Protein AF-A0A455UCR5-F1 (afdb_monomer_lite)

Sequence (120 aa):
MKDVKNIRRQRLKLILIFMIFAAPVVAAWGMVELRIGIPDRHTAHGDIDLELPMLSEWPLIKKPTTSGQNEWTLAFDCSQECVKRKDELWRLHRALGRDAPRLKRLRIGGDSEPPPWRGD

Organism: NCBI:txid115553

Structure (mmCIF, N/CA/C/O backbone):
data_AF-A0A455UCR5-F1
#
_entry.id   AF-A0A455UCR5-F1
#
loop_
_atom_site.group_PDB
_atom_site.id
_atom_site.type_symbol
_atom_site.label_atom_id
_atom_site.label_alt_id
_atom_site.label_comp_id
_atom_site.label_asym_id
_atom_site.label_entity_id
_atom_site.label_seq_id
_atom_site.pdbx_PDB_ins_code
_atom_site.Cartn_x
_atom_site.Cartn_y
_atom_site.Cartn_z
_atom_site.occupancy
_atom_site.B_iso_or_equiv
_atom_site.auth_seq_id
_atom_site.auth_comp_id
_atom_site.auth_asym_id
_atom_site.auth_atom_id
_atom_site.pdbx_PDB_model_num
ATOM 1 N N . MET A 1 1 ? 35.505 6.564 -51.897 1.00 58.19 1 MET A N 1
ATOM 2 C CA . MET A 1 1 ? 36.080 6.745 -50.526 1.00 58.19 1 MET A CA 1
ATOM 3 C C . MET A 1 1 ? 35.181 7.591 -49.618 1.00 58.19 1 MET A C 1
ATOM 5 O O . MET A 1 1 ? 35.070 7.265 -48.440 1.00 58.19 1 MET A O 1
ATOM 9 N N . LYS A 1 2 ? 34.509 8.645 -50.119 1.00 58.69 2 LYS A N 1
ATOM 10 C CA . LYS A 1 2 ? 33.518 9.427 -49.339 1.00 58.69 2 LYS A CA 1
ATOM 11 C C . LYS A 1 2 ? 32.349 8.554 -48.834 1.00 58.69 2 LYS A C 1
ATOM 13 O O . LYS A 1 2 ? 31.843 8.733 -47.734 1.00 58.69 2 LYS A O 1
ATOM 18 N N . ASP A 1 3 ? 32.004 7.550 -49.618 1.00 66.69 3 ASP A N 1
ATOM 19 C CA . ASP A 1 3 ? 30.847 6.654 -49.516 1.00 66.69 3 ASP A CA 1
ATOM 20 C C . ASP A 1 3 ? 30.945 5.755 -48.278 1.00 66.69 3 ASP A C 1
ATOM 22 O O . ASP A 1 3 ? 30.037 5.712 -47.452 1.00 66.69 3 ASP A O 1
ATOM 26 N N . VAL A 1 4 ? 32.120 5.154 -48.059 1.00 71.56 4 VAL A N 1
ATOM 27 C CA . VAL A 1 4 ? 32.447 4.371 -46.854 1.00 71.56 4 VAL A CA 1
ATOM 28 C C . VAL A 1 4 ? 32.300 5.217 -45.580 1.00 71.56 4 VAL A C 1
ATOM 30 O O . VAL A 1 4 ? 31.799 4.739 -44.561 1.00 71.56 4 VAL A O 1
ATOM 33 N N . LYS A 1 5 ? 32.669 6.506 -45.638 1.00 75.88 5 LYS A N 1
ATOM 34 C CA . LYS A 1 5 ? 32.520 7.459 -44.523 1.00 75.88 5 LYS A CA 1
ATOM 35 C C . LYS A 1 5 ? 31.045 7.788 -44.248 1.00 75.88 5 LYS A C 1
ATOM 37 O O . LYS A 1 5 ? 30.671 7.928 -43.082 1.00 75.88 5 LYS A O 1
ATOM 42 N N . ASN A 1 6 ? 30.209 7.848 -45.286 1.00 81.75 6 ASN A N 1
ATOM 43 C CA . ASN A 1 6 ? 28.762 8.046 -45.165 1.00 81.75 6 ASN A CA 1
ATOM 44 C C . ASN A 1 6 ? 28.062 6.798 -44.605 1.00 81.75 6 ASN A C 1
ATOM 46 O O . ASN A 1 6 ? 27.338 6.913 -43.618 1.00 81.75 6 ASN A O 1
ATOM 50 N N . ILE A 1 7 ? 28.360 5.605 -45.132 1.00 86.25 7 ILE A N 1
ATOM 51 C CA . ILE A 1 7 ? 27.831 4.322 -44.633 1.00 86.25 7 ILE A CA 1
ATOM 52 C C . ILE A 1 7 ? 28.183 4.133 -43.150 1.00 86.25 7 ILE A C 1
ATOM 54 O O . ILE A 1 7 ? 27.316 3.789 -42.345 1.00 86.25 7 ILE A O 1
ATOM 58 N N . ARG A 1 8 ? 29.429 4.431 -42.746 1.00 87.62 8 ARG A N 1
ATOM 59 C CA . ARG A 1 8 ? 29.844 4.359 -41.333 1.00 87.62 8 ARG A CA 1
ATOM 60 C C . ARG A 1 8 ? 29.062 5.335 -40.447 1.00 87.62 8 ARG A C 1
ATOM 62 O O . ARG A 1 8 ? 28.671 4.962 -39.346 1.00 87.62 8 ARG A O 1
ATOM 69 N N . ARG A 1 9 ? 28.787 6.557 -40.923 1.00 86.12 9 ARG A N 1
ATOM 70 C CA . ARG A 1 9 ? 27.946 7.543 -40.211 1.00 86.12 9 ARG A CA 1
ATOM 71 C C . ARG A 1 9 ? 26.479 7.111 -40.118 1.00 86.12 9 ARG A C 1
ATOM 73 O O . ARG A 1 9 ? 25.868 7.316 -39.075 1.00 86.1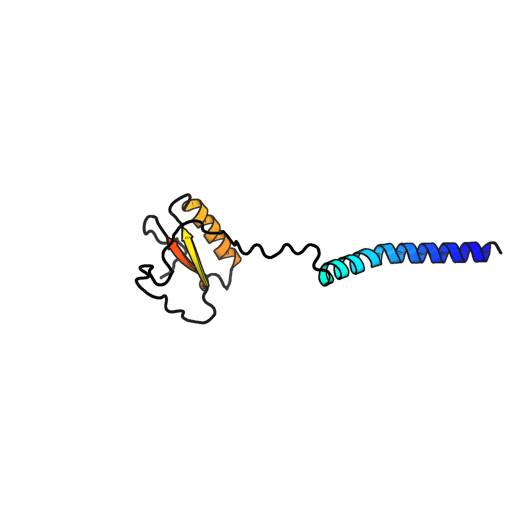2 9 ARG A O 1
ATOM 80 N N . GLN A 1 10 ? 25.923 6.500 -41.162 1.00 88.75 10 GLN A N 1
ATOM 81 C CA . GLN A 1 10 ? 24.54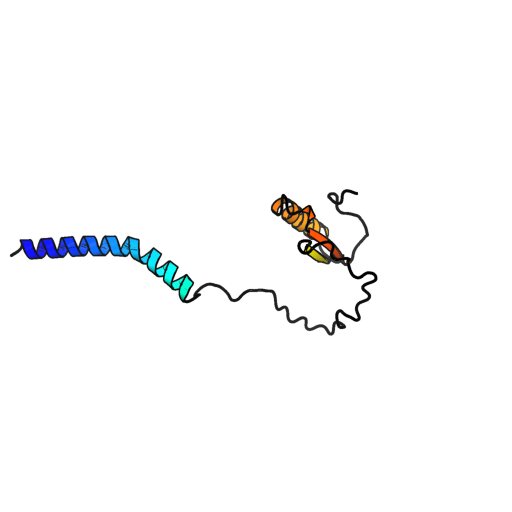2 6.007 -41.170 1.00 88.75 10 GLN A CA 1
ATOM 82 C C . GLN A 1 10 ? 24.355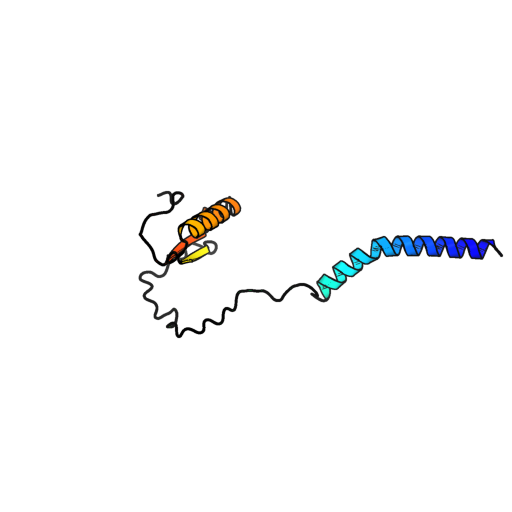 4.828 -40.205 1.00 88.75 10 GLN A C 1
ATOM 84 O O . GLN A 1 10 ? 23.412 4.837 -39.417 1.00 88.75 10 GLN A O 1
ATOM 89 N N . ARG A 1 11 ? 25.299 3.874 -40.180 1.00 90.75 11 ARG A N 1
ATOM 90 C CA . ARG A 1 11 ? 25.327 2.800 -39.170 1.00 90.75 11 ARG A CA 1
ATOM 91 C C . ARG A 1 11 ? 25.447 3.359 -37.748 1.00 90.75 11 ARG A C 1
ATOM 93 O O . ARG A 1 11 ? 24.697 2.935 -36.879 1.00 90.75 11 ARG A O 1
ATOM 100 N N . LEU A 1 12 ? 26.312 4.355 -37.522 1.00 94.38 12 LEU A N 1
ATOM 101 C CA . LEU A 1 12 ? 26.450 5.006 -36.211 1.00 94.38 12 LEU A CA 1
ATOM 102 C C . LEU A 1 12 ? 25.144 5.684 -35.753 1.00 94.38 12 LEU A C 1
ATOM 104 O O . LEU A 1 12 ? 24.758 5.532 -34.599 1.00 94.38 12 LEU A O 1
ATOM 108 N N . LYS A 1 13 ? 24.436 6.387 -36.653 1.00 92.38 13 LYS A N 1
ATOM 109 C CA . LYS A 1 13 ? 23.112 6.966 -36.357 1.00 92.38 13 LYS A CA 1
ATOM 110 C C . LYS A 1 13 ? 22.092 5.896 -35.957 1.00 92.38 13 LYS A C 1
ATOM 112 O O . LYS A 1 13 ? 21.363 6.099 -34.995 1.00 92.38 13 LYS A O 1
ATOM 117 N N . LEU A 1 14 ? 22.050 4.771 -36.671 1.00 94.81 14 LEU A N 1
ATOM 118 C CA . LEU A 1 14 ? 21.108 3.686 -36.386 1.00 94.81 14 LEU A CA 1
ATOM 119 C C . LEU A 1 14 ? 21.407 3.009 -35.037 1.00 94.81 14 LEU A C 1
ATOM 121 O O . LEU A 1 14 ? 20.482 2.759 -34.270 1.00 94.81 14 LEU A O 1
ATOM 125 N N . ILE A 1 15 ? 22.687 2.805 -34.703 1.00 96.38 15 ILE A N 1
ATOM 126 C CA . ILE A 1 15 ? 23.120 2.300 -33.387 1.00 96.38 15 ILE A CA 1
ATOM 127 C C . ILE A 1 15 ? 22.744 3.278 -32.262 1.00 96.38 15 ILE A C 1
ATOM 129 O O . ILE A 1 15 ? 22.251 2.844 -31.225 1.00 96.38 15 ILE A O 1
ATOM 133 N N . LEU A 1 16 ? 22.924 4.590 -32.463 1.00 96.12 16 LEU A N 1
ATOM 134 C CA . LEU A 1 16 ? 22.518 5.612 -31.487 1.00 96.12 16 LEU A CA 1
ATOM 135 C C . LEU A 1 16 ? 21.004 5.605 -31.236 1.00 96.12 16 LEU A C 1
ATOM 137 O O . LEU A 1 16 ? 20.585 5.633 -30.083 1.00 96.12 16 LEU A O 1
ATOM 141 N N . ILE A 1 17 ? 20.190 5.514 -32.292 1.00 95.81 17 ILE A N 1
ATOM 142 C CA . ILE A 1 17 ? 18.727 5.406 -32.168 1.00 95.81 17 ILE A CA 1
ATOM 143 C C . ILE A 1 17 ? 18.348 4.126 -31.411 1.00 95.81 17 ILE A C 1
ATOM 145 O O . ILE A 1 17 ? 17.541 4.184 -30.488 1.00 95.81 17 ILE A O 1
ATOM 149 N N . PHE A 1 18 ? 18.964 2.986 -31.739 1.00 96.56 18 PHE A N 1
ATOM 150 C CA . PHE A 1 18 ? 18.710 1.726 -31.036 1.00 96.56 18 PHE A CA 1
ATOM 151 C C . PHE A 1 18 ? 19.083 1.804 -29.545 1.00 96.56 18 PHE A C 1
ATOM 153 O O . PHE A 1 18 ? 18.299 1.376 -28.703 1.00 96.56 18 PHE A O 1
ATOM 160 N N . MET A 1 19 ? 20.224 2.412 -29.198 1.00 96.88 19 MET A N 1
ATOM 161 C CA . MET A 1 19 ? 20.632 2.619 -27.800 1.00 96.88 19 MET A CA 1
ATOM 162 C C . MET A 1 19 ? 19.637 3.472 -27.006 1.00 96.88 19 MET A C 1
ATOM 164 O O . MET A 1 19 ? 19.383 3.157 -25.847 1.00 96.88 19 MET A O 1
ATOM 168 N N . ILE A 1 20 ? 19.034 4.502 -27.611 1.00 96.38 20 ILE A N 1
ATOM 169 C CA . ILE A 1 20 ? 18.020 5.342 -26.944 1.00 96.38 20 ILE A CA 1
ATOM 170 C C . ILE A 1 20 ? 16.790 4.515 -26.529 1.00 96.38 20 ILE A C 1
ATOM 172 O O . ILE A 1 20 ? 16.252 4.735 -25.447 1.00 96.38 20 ILE A O 1
ATOM 176 N N . PHE A 1 21 ? 16.377 3.534 -27.339 1.00 95.62 21 PHE A N 1
ATOM 177 C CA . PHE A 1 21 ? 15.253 2.646 -27.011 1.00 95.62 21 PHE A CA 1
ATOM 178 C C . PHE A 1 21 ? 15.643 1.442 -26.137 1.00 95.62 21 PHE A C 1
ATOM 180 O O . PHE A 1 21 ? 14.827 0.980 -25.343 1.00 95.62 21 PHE A O 1
ATOM 187 N N . ALA A 1 22 ? 16.876 0.938 -26.246 1.00 95.75 22 ALA A N 1
ATOM 188 C CA . ALA A 1 22 ? 17.347 -0.208 -25.467 1.00 95.75 22 ALA A CA 1
ATOM 189 C C . ALA A 1 22 ? 17.757 0.160 -24.028 1.00 95.75 22 ALA A C 1
ATOM 191 O O . ALA A 1 22 ? 17.537 -0.627 -23.105 1.00 95.75 22 ALA A O 1
ATOM 192 N N . ALA A 1 23 ? 18.332 1.350 -23.814 1.00 95.06 23 ALA A N 1
ATOM 193 C CA . ALA A 1 23 ? 18.870 1.754 -22.514 1.00 95.06 23 ALA A CA 1
ATOM 194 C C . ALA A 1 23 ? 17.840 1.741 -21.361 1.00 95.06 23 ALA A C 1
ATOM 196 O O . ALA A 1 23 ? 18.197 1.236 -20.297 1.00 95.06 23 ALA A O 1
ATOM 197 N N . PRO A 1 24 ? 16.575 2.191 -21.525 1.00 92.69 24 PRO A N 1
ATOM 198 C CA . PRO A 1 24 ? 15.570 2.101 -20.461 1.00 92.69 24 PRO A CA 1
ATOM 199 C C . PRO A 1 24 ? 15.264 0.662 -20.024 1.00 92.69 24 PRO A C 1
ATOM 201 O O . PRO A 1 24 ? 15.084 0.409 -18.836 1.00 92.69 24 PRO A O 1
ATOM 204 N N . VAL A 1 25 ? 15.251 -0.293 -20.964 1.00 94.94 25 VAL A N 1
ATOM 205 C CA . VAL A 1 25 ? 14.976 -1.713 -20.676 1.00 94.94 25 VAL A CA 1
ATOM 206 C C . VAL A 1 25 ? 16.133 -2.339 -19.897 1.00 94.94 25 VAL A C 1
ATOM 208 O O . VAL A 1 25 ? 15.913 -3.015 -18.893 1.00 94.94 25 VAL A O 1
ATOM 211 N N . VAL A 1 26 ? 17.374 -2.065 -20.315 1.00 93.94 26 VAL A N 1
ATOM 212 C CA . VAL A 1 26 ? 18.583 -2.537 -19.618 1.00 93.94 26 VAL A CA 1
ATOM 213 C C . VAL A 1 26 ? 18.703 -1.904 -18.228 1.00 93.94 26 VAL A C 1
ATOM 215 O O . VAL A 1 26 ? 19.027 -2.602 -17.270 1.00 93.94 26 VAL A O 1
ATOM 218 N N . ALA A 1 27 ? 18.388 -0.612 -18.086 1.00 91.25 27 ALA A N 1
ATOM 219 C CA . ALA A 1 27 ? 18.389 0.073 -16.794 1.00 91.25 27 ALA A CA 1
ATOM 220 C C . ALA A 1 27 ? 17.341 -0.509 -15.829 1.00 91.25 27 ALA A C 1
ATOM 222 O O . ALA A 1 27 ? 17.666 -0.783 -14.675 1.00 91.25 27 ALA A O 1
ATOM 223 N N . ALA A 1 28 ? 16.115 -0.759 -16.303 1.00 88.06 28 ALA A N 1
ATOM 224 C CA . ALA A 1 28 ? 15.057 -1.365 -15.496 1.00 88.06 28 ALA A CA 1
ATOM 225 C C . ALA A 1 28 ? 15.421 -2.787 -15.031 1.00 88.06 28 ALA A C 1
ATOM 227 O O . ALA A 1 28 ? 15.240 -3.110 -13.859 1.00 88.06 28 ALA A O 1
ATOM 228 N N . TRP A 1 29 ? 15.992 -3.622 -15.908 1.00 91.81 29 TRP A N 1
ATOM 229 C CA . TRP A 1 29 ? 16.469 -4.955 -15.518 1.00 91.81 29 TRP A CA 1
ATOM 230 C C . TRP A 1 29 ? 17.629 -4.871 -14.509 1.00 91.81 29 TRP A C 1
ATOM 232 O O . TRP A 1 29 ? 17.614 -5.574 -13.500 1.00 91.81 29 TRP A O 1
ATOM 242 N N . GLY A 1 30 ? 18.576 -3.948 -14.709 1.00 90.31 30 GLY A N 1
ATOM 243 C CA . GLY A 1 30 ? 19.664 -3.696 -13.760 1.00 90.31 30 GLY A CA 1
ATOM 244 C C . GLY A 1 30 ? 19.174 -3.293 -12.364 1.00 90.31 30 GLY A C 1
ATOM 245 O O . GLY A 1 30 ? 19.698 -3.794 -11.373 1.00 90.31 30 GLY A O 1
ATOM 246 N N . MET A 1 31 ? 18.137 -2.453 -12.267 1.00 83.81 31 MET A N 1
ATOM 247 C CA . MET A 1 31 ? 17.509 -2.091 -10.984 1.00 83.81 31 MET A CA 1
ATOM 248 C C . MET A 1 31 ? 16.863 -3.293 -10.281 1.00 83.81 31 MET A C 1
ATOM 250 O O . MET A 1 31 ? 16.951 -3.396 -9.060 1.00 83.81 31 MET A O 1
ATOM 254 N N . VAL A 1 32 ? 16.247 -4.214 -11.032 1.00 81.19 32 VAL A N 1
ATOM 255 C CA . VAL A 1 32 ? 15.636 -5.436 -10.475 1.00 81.19 32 VAL A CA 1
ATOM 256 C C . VAL A 1 32 ? 16.698 -6.387 -9.919 1.00 81.19 32 VAL A C 1
ATOM 258 O O . VAL A 1 32 ? 16.575 -6.822 -8.775 1.00 81.19 32 VAL A O 1
ATOM 261 N N . GLU A 1 33 ? 17.747 -6.680 -10.691 1.00 83.19 33 GLU A N 1
ATOM 262 C CA . GLU A 1 33 ? 18.783 -7.645 -10.294 1.00 83.19 33 GLU A CA 1
ATOM 263 C C . GLU A 1 33 ? 19.637 -7.117 -9.131 1.00 83.19 33 GLU A C 1
ATOM 265 O O . GLU A 1 33 ? 19.851 -7.806 -8.136 1.00 83.19 33 GLU A O 1
ATOM 270 N N . LEU A 1 34 ? 20.061 -5.850 -9.208 1.00 78.81 34 LEU A N 1
ATOM 271 C CA . LEU A 1 34 ? 20.860 -5.196 -8.165 1.00 78.81 34 LEU A CA 1
ATOM 272 C C . LEU A 1 34 ? 20.017 -4.736 -6.960 1.00 78.81 34 LEU A C 1
ATOM 274 O O . LEU A 1 34 ? 20.576 -4.258 -5.976 1.00 78.81 34 LEU A O 1
ATOM 278 N N . ARG A 1 35 ? 18.681 -4.833 -7.043 1.00 68.19 35 ARG A N 1
ATOM 279 C CA . ARG A 1 35 ? 17.683 -4.350 -6.061 1.00 68.19 35 ARG A CA 1
ATOM 280 C C . ARG A 1 35 ? 17.772 -2.859 -5.700 1.00 68.19 35 ARG A C 1
ATOM 282 O O . ARG A 1 35 ? 17.127 -2.407 -4.754 1.00 68.19 35 ARG A O 1
ATOM 289 N N . ILE A 1 36 ? 18.531 -2.078 -6.469 1.00 65.31 36 ILE A N 1
ATOM 290 C CA . ILE A 1 36 ? 18.744 -0.645 -6.248 1.00 65.31 36 ILE A CA 1
ATOM 291 C C . ILE A 1 36 ? 17.414 0.092 -6.430 1.00 65.31 36 ILE A C 1
ATOM 293 O O . ILE A 1 36 ? 16.875 0.154 -7.533 1.00 65.31 36 ILE A O 1
ATOM 297 N N . GLY A 1 37 ? 16.904 0.677 -5.343 1.00 58.75 37 GLY A N 1
ATOM 298 C CA . GLY A 1 37 ? 15.645 1.427 -5.334 1.00 58.75 37 GLY A CA 1
ATOM 299 C C . GLY A 1 37 ? 14.439 0.664 -4.780 1.00 58.75 37 GLY A C 1
ATOM 300 O O . GLY A 1 37 ? 13.363 1.251 -4.686 1.00 58.75 37 GLY A O 1
ATOM 301 N N . ILE A 1 38 ? 14.598 -0.592 -4.347 1.00 54.09 38 ILE A N 1
ATOM 302 C CA . ILE A 1 38 ? 13.670 -1.191 -3.381 1.00 54.09 38 ILE A CA 1
ATOM 303 C C . ILE A 1 38 ? 14.096 -0.668 -1.999 1.00 54.09 38 ILE A C 1
ATOM 305 O O . ILE A 1 38 ? 15.159 -1.077 -1.533 1.00 54.09 38 ILE A O 1
ATOM 309 N N . PRO A 1 39 ? 13.340 0.227 -1.331 1.00 55.47 39 PRO A N 1
ATOM 310 C CA . PRO A 1 39 ? 13.621 0.523 0.067 1.00 55.47 39 PRO A CA 1
ATOM 311 C C . PRO A 1 39 ? 13.436 -0.764 0.873 1.00 55.47 39 PRO A C 1
ATOM 313 O O . PRO A 1 39 ? 12.430 -1.465 0.695 1.00 55.47 39 PRO A O 1
ATOM 316 N N . ASP A 1 40 ? 14.393 -1.074 1.751 1.00 53.16 40 ASP A N 1
ATOM 317 C CA . ASP A 1 40 ? 14.245 -2.167 2.710 1.00 53.16 40 ASP A CA 1
ATOM 318 C C . ASP A 1 40 ? 12.895 -2.042 3.401 1.00 53.16 40 ASP A C 1
ATOM 320 O O . ASP A 1 40 ? 12.499 -0.945 3.807 1.00 53.16 40 ASP A O 1
ATOM 324 N N . ARG A 1 41 ? 12.158 -3.159 3.467 1.00 52.41 41 ARG A N 1
ATOM 325 C CA . ARG A 1 41 ? 10.750 -3.156 3.872 1.00 52.41 41 ARG A CA 1
ATOM 326 C C . ARG A 1 41 ? 10.584 -2.338 5.150 1.00 52.41 41 ARG A C 1
ATOM 328 O O . ARG A 1 41 ? 10.930 -2.804 6.231 1.00 52.41 41 ARG A O 1
ATOM 335 N N . HIS A 1 42 ? 9.920 -1.191 5.040 1.00 49.12 42 HIS A N 1
ATOM 336 C CA . HIS A 1 42 ? 9.326 -0.504 6.181 1.00 49.12 42 HIS A CA 1
ATOM 337 C C . HIS A 1 42 ? 8.074 -1.266 6.659 1.00 49.12 42 HIS A C 1
ATOM 339 O O . HIS A 1 42 ? 6.991 -0.709 6.825 1.00 49.12 42 HIS A O 1
ATOM 345 N N . THR A 1 43 ? 8.234 -2.568 6.937 1.00 49.69 43 THR A N 1
ATOM 346 C CA . THR A 1 43 ? 7.645 -3.127 8.151 1.00 49.69 43 THR A CA 1
ATOM 347 C C . THR A 1 43 ? 8.081 -2.206 9.275 1.00 49.69 43 THR A C 1
ATOM 349 O O . THR A 1 43 ? 9.283 -2.033 9.487 1.00 49.69 43 THR A O 1
ATOM 352 N N . ALA A 1 44 ? 7.116 -1.561 9.924 1.00 45.16 44 ALA A N 1
ATOM 353 C CA . ALA A 1 44 ? 7.390 -0.645 11.011 1.00 45.16 44 ALA A CA 1
ATOM 354 C C . ALA A 1 44 ? 7.944 -1.434 12.204 1.00 45.16 44 ALA A C 1
ATOM 356 O O . ALA A 1 44 ? 7.199 -1.839 13.094 1.00 45.16 44 ALA A O 1
ATOM 357 N N . HIS A 1 45 ? 9.264 -1.617 12.217 1.00 45.03 45 HIS A N 1
ATOM 358 C CA . HIS A 1 45 ? 10.051 -1.807 13.426 1.00 45.03 45 HIS A CA 1
ATOM 359 C C . HIS A 1 45 ? 10.009 -0.485 14.203 1.00 45.03 45 HIS A C 1
ATOM 361 O O . HIS A 1 45 ? 10.998 0.235 14.305 1.00 45.03 45 HIS A O 1
ATOM 367 N N . GLY A 1 46 ? 8.813 -0.125 14.677 1.00 45.19 46 GLY A N 1
ATOM 368 C CA . GLY A 1 46 ? 8.707 0.740 15.831 1.00 45.19 46 GLY A CA 1
ATOM 369 C C . GLY A 1 46 ? 9.322 -0.054 16.962 1.00 45.19 46 GLY A C 1
ATOM 370 O O . GLY A 1 46 ? 8.750 -1.061 17.374 1.00 45.19 46 GLY A O 1
ATOM 371 N N . ASP A 1 47 ? 10.515 0.348 17.378 1.00 49.03 47 ASP A N 1
ATOM 372 C CA . ASP A 1 47 ? 11.092 -0.131 18.620 1.00 49.03 47 ASP A CA 1
ATOM 373 C C . ASP A 1 47 ? 10.209 0.450 19.727 1.00 49.03 47 ASP A C 1
ATOM 375 O O . ASP A 1 47 ? 10.152 1.668 19.920 1.00 49.03 47 ASP A O 1
ATOM 379 N N . ILE A 1 48 ? 9.364 -0.396 20.319 1.00 53.03 48 ILE A N 1
ATOM 380 C CA . ILE A 1 48 ? 8.378 0.046 21.303 1.00 53.03 48 ILE A CA 1
ATOM 381 C C . ILE A 1 48 ? 9.118 0.141 22.633 1.00 53.03 48 ILE A C 1
ATOM 383 O O . ILE A 1 48 ? 9.104 -0.798 23.423 1.00 53.03 48 ILE A O 1
ATOM 387 N N . ASP A 1 49 ? 9.754 1.293 22.853 1.00 49.28 49 ASP A N 1
ATOM 388 C CA . ASP A 1 49 ? 10.425 1.692 24.098 1.00 49.28 49 ASP A CA 1
ATOM 389 C C . ASP A 1 49 ? 9.401 2.005 25.211 1.00 49.28 49 ASP A C 1
ATOM 391 O O . ASP A 1 49 ? 9.312 3.098 25.770 1.00 49.28 49 ASP A O 1
ATOM 395 N N . LEU A 1 50 ? 8.526 1.031 25.458 1.00 54.44 50 LEU A N 1
ATOM 396 C CA . LEU A 1 50 ? 7.646 0.918 26.609 1.00 54.44 50 LEU A CA 1
ATOM 397 C C . LEU A 1 50 ? 7.801 -0.511 27.129 1.00 54.44 50 LEU A C 1
ATOM 399 O O . LEU A 1 50 ? 7.654 -1.462 26.360 1.00 54.44 50 LEU A O 1
ATOM 403 N N . GLU A 1 51 ? 8.000 -0.666 28.438 1.00 61.38 51 GLU A N 1
ATOM 404 C CA . GLU A 1 51 ? 7.982 -1.960 29.131 1.00 61.38 51 GLU A CA 1
ATOM 405 C C . GLU A 1 51 ? 6.556 -2.547 29.161 1.00 61.38 51 GLU A C 1
ATOM 407 O O . GLU A 1 51 ? 5.876 -2.599 30.187 1.00 61.38 51 GLU A O 1
ATOM 412 N N . LEU A 1 52 ? 6.061 -2.960 27.994 1.00 66.56 52 LEU A N 1
ATOM 413 C CA . LEU A 1 52 ? 4.806 -3.681 27.856 1.00 66.56 52 LEU A CA 1
ATOM 414 C C . LEU A 1 52 ? 5.016 -5.136 28.304 1.00 66.56 52 LEU A C 1
ATOM 416 O O . LEU A 1 52 ? 5.959 -5.779 27.835 1.00 66.56 52 LEU A O 1
ATOM 420 N N . PRO A 1 53 ? 4.132 -5.692 29.156 1.00 65.31 53 PRO A N 1
ATOM 421 C CA . PRO A 1 53 ? 4.216 -7.094 29.554 1.00 65.31 53 PRO A CA 1
ATOM 422 C C . PRO A 1 53 ? 4.094 -8.008 28.329 1.00 65.31 53 PRO A C 1
ATOM 424 O O . PRO A 1 53 ? 3.509 -7.628 27.305 1.00 65.31 53 PRO A O 1
ATOM 427 N N . MET A 1 54 ? 4.631 -9.225 28.414 1.00 64.88 54 MET A N 1
ATOM 428 C CA . MET A 1 54 ? 4.630 -10.160 27.288 1.00 64.88 54 MET A CA 1
ATOM 429 C C . MET A 1 54 ? 3.192 -10.486 26.868 1.00 64.88 54 MET A C 1
ATOM 431 O O . MET A 1 54 ? 2.290 -10.559 27.697 1.00 64.88 54 MET A O 1
ATOM 435 N N . LEU A 1 55 ? 2.953 -10.757 25.580 1.00 57.94 55 LEU A N 1
ATOM 436 C CA . LEU A 1 55 ? 1.600 -11.018 25.051 1.00 57.94 55 LEU A CA 1
ATOM 437 C C . LEU A 1 55 ? 0.863 -12.185 25.755 1.00 57.94 55 LEU A C 1
ATOM 439 O O . LEU A 1 55 ? -0.363 -12.257 25.727 1.00 57.94 55 LEU A O 1
ATOM 443 N N . SER A 1 56 ? 1.603 -13.088 26.404 1.00 65.62 56 SER A N 1
ATOM 444 C CA . SER A 1 56 ? 1.102 -14.161 27.275 1.00 65.62 56 SER A CA 1
ATOM 445 C C . SER A 1 56 ? 0.458 -13.685 28.584 1.00 65.62 56 SER A C 1
ATOM 447 O O . SER A 1 56 ? -0.337 -14.419 29.163 1.00 65.62 56 SER A O 1
ATOM 449 N N . GLU A 1 57 ? 0.813 -12.490 29.051 1.00 67.31 57 GLU A N 1
ATOM 450 C CA . GLU A 1 57 ? 0.419 -11.889 30.333 1.00 67.31 57 GLU A CA 1
ATOM 451 C C . GLU A 1 57 ? -0.724 -10.874 30.167 1.00 67.31 57 GLU A C 1
ATOM 453 O O . GLU A 1 57 ? -1.333 -10.437 31.143 1.00 67.31 57 GLU A O 1
ATOM 458 N N . TRP A 1 58 ? -1.046 -10.502 28.924 1.00 70.06 58 TRP A N 1
ATOM 459 C CA . TRP A 1 58 ? -2.158 -9.605 28.620 1.00 70.06 58 TRP A CA 1
ATOM 460 C C . TRP A 1 58 ? -3.494 -10.269 29.004 1.00 70.06 58 TRP A C 1
ATOM 462 O O . TRP A 1 58 ? -3.675 -11.463 28.745 1.00 70.06 58 TRP A O 1
ATOM 472 N N . PRO A 1 59 ? -4.479 -9.517 29.541 1.00 65.12 59 PRO A N 1
ATOM 473 C CA . PRO A 1 59 ? -5.794 -10.038 29.923 1.00 65.12 59 PRO A CA 1
ATOM 474 C C . PRO A 1 59 ? -6.678 -10.315 28.691 1.00 65.12 59 PRO A C 1
ATOM 476 O O . PRO A 1 59 ? -7.732 -9.714 28.481 1.00 65.12 59 PRO A O 1
ATOM 479 N N . LEU A 1 60 ? -6.242 -11.245 27.843 1.00 63.81 60 LEU A N 1
ATOM 480 C CA . LEU A 1 60 ? -6.914 -11.692 26.626 1.00 63.81 60 LEU A CA 1
ATOM 481 C C . LEU A 1 60 ? -8.063 -12.642 26.992 1.00 63.81 60 LEU A C 1
ATOM 483 O O . LEU A 1 60 ? -7.959 -13.857 26.823 1.00 63.81 60 LEU A O 1
ATOM 487 N N . ILE A 1 61 ? -9.168 -12.064 27.486 1.00 61.66 61 ILE A N 1
ATOM 488 C CA . ILE A 1 61 ? -10.352 -12.753 28.055 1.00 61.66 61 ILE A CA 1
ATOM 489 C C . ILE A 1 61 ? -10.842 -13.928 27.187 1.00 61.66 61 ILE A C 1
ATOM 491 O O . ILE A 1 61 ? -11.373 -14.910 27.704 1.00 61.66 61 ILE A O 1
ATOM 495 N N . LYS A 1 62 ? -10.648 -13.859 25.864 1.00 57.97 62 LYS A N 1
ATOM 496 C CA . LYS A 1 62 ? -10.765 -15.005 24.957 1.00 57.97 62 LYS A CA 1
ATOM 497 C C . LYS A 1 62 ? -9.593 -14.993 23.979 1.00 57.97 62 LYS A C 1
ATOM 499 O O . LYS A 1 62 ? -9.386 -13.989 23.297 1.00 57.97 62 LYS A O 1
ATOM 504 N N . LYS A 1 63 ? -8.894 -16.126 23.822 1.00 54.59 63 LYS A N 1
ATOM 505 C CA . LYS A 1 63 ? -8.128 -16.376 22.589 1.00 54.59 63 LYS A CA 1
ATOM 506 C C . LYS A 1 63 ? -9.126 -16.310 21.424 1.00 54.59 63 LYS A C 1
ATOM 508 O O . LYS A 1 63 ? -10.129 -17.024 21.489 1.00 54.59 63 LYS A O 1
ATOM 513 N N . PRO A 1 64 ? -8.915 -15.474 20.393 1.00 56.25 64 PRO A N 1
ATOM 514 C CA . PRO A 1 64 ? -9.805 -15.465 19.244 1.00 56.25 64 PRO A CA 1
ATOM 515 C C . PRO A 1 64 ? -9.717 -16.828 18.554 1.00 56.25 64 PRO A C 1
ATOM 517 O O . PRO A 1 64 ? -8.631 -17.279 18.195 1.00 56.25 64 PRO A O 1
ATOM 520 N N . THR A 1 65 ? -10.855 -17.498 18.383 1.00 53.38 65 THR A N 1
ATOM 521 C CA . THR A 1 65 ? -10.918 -18.749 17.626 1.00 53.38 65 THR A CA 1
ATOM 522 C C . THR A 1 65 ? -10.641 -18.424 16.159 1.00 53.38 65 THR A C 1
ATOM 524 O O . THR A 1 65 ? -11.522 -17.913 15.468 1.00 53.38 65 THR A O 1
ATOM 527 N N . THR A 1 66 ? -9.410 -18.660 15.695 1.00 53.72 66 THR A N 1
ATOM 528 C CA . THR A 1 66 ? -8.983 -18.393 14.311 1.00 53.72 66 THR A CA 1
ATOM 529 C C . THR A 1 66 ? -9.715 -19.332 13.353 1.00 53.72 66 THR A C 1
ATOM 531 O O . THR A 1 66 ? -9.249 -20.431 13.048 1.00 53.72 66 THR A O 1
ATOM 534 N N . SER A 1 67 ? -10.899 -18.913 12.907 1.00 49.66 67 SER A N 1
ATOM 535 C CA . SER A 1 67 ? -11.851 -19.727 12.150 1.00 49.66 67 SER A CA 1
ATOM 536 C C . SER A 1 67 ? -11.506 -19.752 10.658 1.00 49.66 67 SER A C 1
ATOM 538 O O . SER A 1 67 ? -12.294 -19.344 9.806 1.00 49.66 67 SER A O 1
ATOM 540 N N . GLY A 1 68 ? -10.309 -20.247 10.349 1.00 53.78 68 GLY A N 1
ATOM 541 C CA . GLY A 1 68 ? -9.782 -20.377 8.993 1.00 53.78 68 GLY A CA 1
ATOM 542 C C . GLY A 1 68 ? -8.481 -19.604 8.786 1.00 53.78 68 GLY A C 1
ATOM 543 O O . GLY A 1 68 ? -8.279 -18.517 9.320 1.00 53.78 68 GLY A O 1
ATOM 544 N N . GLN A 1 69 ? -7.607 -20.154 7.943 1.00 57.69 69 GLN A N 1
ATOM 545 C CA . GLN A 1 69 ? -6.255 -19.651 7.638 1.00 57.69 69 GLN A CA 1
ATOM 546 C C . GLN A 1 69 ? -6.235 -18.333 6.825 1.00 57.69 69 GLN A C 1
ATOM 548 O O . GLN A 1 69 ? -5.238 -18.006 6.191 1.00 57.69 69 GLN A O 1
ATOM 553 N N . ASN A 1 70 ? -7.359 -17.615 6.761 1.00 61.84 70 ASN A N 1
ATOM 554 C CA . ASN A 1 70 ? -7.606 -16.539 5.798 1.00 61.84 70 ASN A CA 1
ATOM 555 C C . ASN A 1 70 ? -8.423 -15.364 6.379 1.00 61.84 70 ASN A C 1
ATOM 557 O O . ASN A 1 70 ? -8.823 -14.476 5.618 1.00 61.84 70 ASN A O 1
ATOM 561 N N . GLU A 1 71 ? -8.675 -15.351 7.692 1.00 68.12 71 GLU A N 1
ATOM 562 C CA . GLU A 1 71 ? -9.228 -14.200 8.414 1.00 68.12 71 GLU A CA 1
ATOM 563 C C . GLU A 1 71 ? -8.097 -13.306 8.934 1.00 68.12 71 GLU A C 1
ATOM 565 O O . GLU A 1 71 ? -7.160 -13.786 9.571 1.00 68.12 71 GLU A O 1
ATOM 570 N N . TRP A 1 72 ? -8.204 -11.997 8.714 1.00 71.94 72 TRP A N 1
ATOM 571 C CA . TRP A 1 72 ? -7.233 -11.012 9.197 1.00 71.94 72 TRP A CA 1
ATOM 572 C C . TRP A 1 72 ? -7.875 -10.173 10.299 1.00 71.94 72 TRP A C 1
ATOM 574 O O . TRP A 1 72 ? -9.034 -9.788 10.166 1.00 71.94 72 TRP A O 1
ATOM 584 N N . THR A 1 73 ? -7.148 -9.862 11.376 1.00 77.81 73 THR A N 1
ATOM 585 C CA . THR A 1 73 ? -7.651 -8.984 12.448 1.00 77.81 73 THR A CA 1
ATOM 586 C C . THR A 1 73 ? -6.845 -7.695 12.500 1.00 77.81 73 THR A C 1
ATOM 588 O O . THR A 1 73 ? -5.673 -7.707 12.863 1.00 77.81 73 THR A O 1
ATOM 591 N N . LEU A 1 74 ? -7.486 -6.576 12.163 1.00 80.00 74 LEU A N 1
ATOM 592 C CA . LEU A 1 74 ? -6.927 -5.236 12.322 1.00 80.00 74 LEU A CA 1
ATOM 593 C C . LEU A 1 74 ? -7.309 -4.687 13.698 1.00 80.00 74 LEU A C 1
ATOM 595 O O . LEU A 1 74 ? -8.489 -4.438 13.953 1.00 80.00 74 LEU A O 1
ATOM 599 N N . ALA A 1 75 ? -6.318 -4.504 14.569 1.00 83.00 75 ALA A N 1
ATOM 600 C CA . ALA A 1 75 ? -6.471 -3.768 15.819 1.00 83.00 75 ALA A CA 1
ATOM 601 C C . ALA A 1 75 ? -6.233 -2.268 15.580 1.00 83.00 75 ALA A C 1
ATOM 603 O O . ALA A 1 75 ? -5.291 -1.901 14.880 1.00 83.00 75 ALA A O 1
ATOM 604 N N . PHE A 1 76 ? -7.071 -1.404 16.153 1.00 79.50 76 PHE A N 1
ATOM 605 C CA . PHE A 1 76 ? -6.875 0.047 16.113 1.00 79.50 76 PHE A CA 1
ATOM 606 C C . PHE A 1 76 ? -7.302 0.714 17.421 1.00 79.50 76 PHE A C 1
ATOM 608 O O . PHE A 1 76 ? -8.282 0.308 18.048 1.00 79.50 76 PHE A O 1
ATOM 615 N N . ASP A 1 77 ? -6.577 1.762 17.804 1.00 80.69 77 ASP A N 1
ATOM 616 C CA . ASP A 1 77 ? -6.920 2.603 18.947 1.00 80.69 77 ASP A CA 1
ATOM 617 C C . ASP A 1 77 ? -7.850 3.761 18.540 1.00 80.69 77 ASP A C 1
ATOM 619 O O . ASP A 1 77 ? -7.638 4.434 17.520 1.00 80.69 77 ASP A O 1
ATOM 623 N N . CYS A 1 78 ? -8.884 3.950 19.358 1.00 75.00 78 CYS A N 1
ATOM 624 C CA . CYS A 1 78 ? -9.970 4.923 19.273 1.00 75.00 78 CYS A CA 1
ATOM 625 C C . CYS A 1 78 ? -9.878 5.991 20.387 1.00 75.00 78 CYS A C 1
ATOM 627 O O . CYS A 1 78 ? -10.763 6.837 20.482 1.00 75.00 78 CYS A O 1
ATOM 629 N N . SER A 1 79 ? -8.825 5.983 21.218 1.00 76.69 79 SER A N 1
ATOM 630 C CA . SER A 1 79 ? -8.597 6.978 22.282 1.00 76.69 79 SER A CA 1
ATOM 631 C C . SER A 1 79 ? -8.603 8.432 21.786 1.00 76.69 79 SER A C 1
ATOM 633 O O . SER A 1 79 ? -9.075 9.319 22.495 1.00 76.69 79 SER A O 1
ATOM 635 N N . GLN A 1 80 ? -8.124 8.678 20.561 1.00 73.25 80 GLN A N 1
ATOM 636 C CA . GLN A 1 80 ? -8.113 9.986 19.901 1.00 73.25 80 GLN A CA 1
ATOM 637 C C . GLN A 1 80 ? -8.522 9.878 18.421 1.00 73.25 80 GLN A C 1
ATOM 639 O O . GLN A 1 80 ? -8.417 8.819 17.801 1.00 73.25 80 GLN A O 1
ATOM 644 N N . GLU A 1 81 ? -9.029 10.985 17.862 1.00 77.69 81 GLU A N 1
ATOM 645 C CA . GLU A 1 81 ? -9.456 11.145 16.454 1.00 77.69 81 GLU A CA 1
ATOM 646 C C . GLU A 1 81 ? -10.378 10.033 15.888 1.00 77.69 81 GLU A C 1
ATOM 648 O O . GLU A 1 81 ? -10.428 9.796 14.678 1.00 77.69 81 GLU A O 1
ATOM 653 N N . CYS A 1 82 ? -11.154 9.339 16.728 1.00 80.56 82 CYS A N 1
ATOM 654 C CA . CYS A 1 82 ? -11.819 8.094 16.321 1.00 80.56 82 CYS A CA 1
ATOM 655 C C . CYS A 1 82 ? -12.850 8.235 15.176 1.00 80.56 82 CYS A C 1
ATOM 657 O O . CYS A 1 82 ? -13.097 7.271 14.451 1.00 80.56 82 CYS A O 1
ATOM 659 N N . VAL A 1 83 ? -13.408 9.429 14.938 1.00 81.12 83 VAL A N 1
ATOM 660 C CA . VAL A 1 83 ? -14.259 9.710 13.760 1.00 81.12 83 VAL A CA 1
ATOM 661 C C . VAL A 1 83 ? -13.456 9.584 12.456 1.00 81.12 83 VAL A C 1
ATOM 663 O O . VAL A 1 83 ? -13.840 8.835 11.561 1.00 81.12 83 VAL A O 1
ATOM 666 N N . LYS A 1 84 ? -12.286 10.227 12.389 1.00 83.62 84 LYS A N 1
ATOM 667 C CA . LYS A 1 84 ? -11.349 10.178 11.254 1.00 83.62 84 LYS A CA 1
ATOM 668 C C . LYS A 1 84 ? -10.818 8.756 11.029 1.00 83.62 84 LYS A C 1
ATOM 670 O O . LYS A 1 84 ? -10.847 8.265 9.903 1.00 83.62 84 LYS A O 1
ATOM 675 N N . ARG A 1 85 ? -10.481 8.038 12.113 1.00 81.94 85 ARG A N 1
ATOM 676 C CA . ARG A 1 85 ? -10.157 6.594 12.077 1.00 81.94 85 ARG A CA 1
ATOM 677 C C . ARG A 1 85 ? -11.295 5.765 11.460 1.00 81.94 85 ARG A C 1
ATOM 679 O O . ARG A 1 85 ? -11.034 4.884 10.643 1.00 81.94 85 ARG A O 1
ATOM 686 N N . LYS A 1 86 ? -12.560 6.026 11.827 1.00 79.81 86 LYS A N 1
ATOM 687 C CA . LYS A 1 86 ? -13.738 5.331 11.266 1.00 79.81 86 LYS A CA 1
ATOM 688 C C . LYS A 1 86 ? -13.891 5.598 9.762 1.00 79.81 86 LYS A C 1
ATOM 690 O O . LYS A 1 86 ? -14.160 4.648 9.030 1.00 79.81 86 LYS A O 1
ATOM 695 N N . ASP A 1 87 ? -13.654 6.821 9.290 1.00 83.88 87 ASP A N 1
ATOM 696 C CA . ASP A 1 87 ? -13.694 7.150 7.855 1.00 83.88 87 ASP A CA 1
ATOM 697 C C . ASP A 1 87 ? -12.569 6.480 7.053 1.00 83.88 87 ASP A C 1
ATOM 699 O O . ASP A 1 87 ? -12.817 5.933 5.975 1.00 83.88 87 ASP A O 1
ATOM 703 N N . GLU A 1 88 ? -11.343 6.465 7.578 1.00 85.88 88 GLU A N 1
ATOM 704 C CA . GLU A 1 88 ? -10.199 5.755 6.986 1.00 85.88 88 GLU A CA 1
ATOM 705 C C . GLU A 1 88 ? -10.479 4.246 6.876 1.00 85.88 88 GLU A C 1
ATOM 707 O O . GLU A 1 88 ? -10.335 3.654 5.801 1.00 85.88 88 GLU A O 1
ATOM 712 N N . LEU A 1 89 ? -10.986 3.631 7.950 1.00 84.94 89 LEU A N 1
ATOM 713 C CA . LEU A 1 89 ? -11.404 2.225 7.974 1.00 84.94 89 LEU A CA 1
ATOM 714 C C . LEU A 1 89 ? -12.565 1.935 7.012 1.00 84.94 89 LEU A C 1
ATOM 716 O O . LEU A 1 89 ? -12.614 0.858 6.412 1.00 84.94 89 LEU A O 1
ATOM 720 N N . TRP A 1 90 ? -13.487 2.880 6.826 1.00 82.50 90 TRP A N 1
ATOM 721 C CA . TRP A 1 90 ? -14.590 2.740 5.878 1.00 82.50 90 TRP A CA 1
ATOM 722 C C . TRP A 1 90 ? -14.119 2.872 4.417 1.00 82.50 90 TRP A C 1
ATOM 724 O O . TRP A 1 90 ? -14.626 2.171 3.537 1.00 82.50 90 TRP A O 1
ATOM 734 N N . ARG A 1 91 ? -13.105 3.702 4.128 1.00 87.25 91 ARG A N 1
ATOM 735 C CA . ARG A 1 91 ? -12.420 3.728 2.817 1.00 87.25 91 ARG A CA 1
ATOM 736 C C . ARG A 1 91 ? -11.692 2.407 2.549 1.00 87.25 91 ARG A C 1
ATOM 738 O O . ARG A 1 91 ? -11.894 1.822 1.487 1.00 87.25 91 ARG A O 1
ATOM 745 N N . LEU A 1 92 ? -10.940 1.896 3.529 1.00 85.06 92 LEU A N 1
ATOM 746 C CA . LEU A 1 92 ? -10.271 0.590 3.460 1.00 85.06 92 LEU A CA 1
ATOM 747 C C . LEU A 1 92 ? -11.267 -0.552 3.200 1.00 85.06 92 LEU A C 1
ATOM 749 O O . LEU A 1 92 ? -11.018 -1.403 2.351 1.00 85.06 92 LEU A O 1
ATOM 753 N N . HIS A 1 93 ? -12.424 -0.546 3.870 1.00 84.50 93 HIS A N 1
ATOM 754 C CA . HIS A 1 93 ? -13.490 -1.525 3.640 1.00 84.50 93 HIS A CA 1
ATOM 755 C C . HIS A 1 93 ? -13.971 -1.526 2.178 1.00 84.50 93 HIS A C 1
ATOM 757 O O . HIS A 1 93 ? -14.066 -2.592 1.577 1.00 84.50 93 HIS A O 1
ATOM 763 N N . ARG A 1 94 ? -14.214 -0.352 1.574 1.00 84.12 94 ARG A N 1
ATOM 764 C CA . ARG A 1 94 ? -14.602 -0.269 0.151 1.00 84.12 94 ARG A CA 1
ATOM 765 C C . ARG A 1 94 ? -13.487 -0.752 -0.784 1.00 84.12 94 ARG A C 1
ATOM 767 O O . ARG A 1 94 ? -13.783 -1.452 -1.744 1.00 84.12 94 ARG A O 1
ATOM 774 N N . ALA A 1 95 ? -12.226 -0.427 -0.488 1.00 88.12 95 ALA A N 1
ATOM 775 C CA . ALA A 1 95 ? -11.074 -0.853 -1.289 1.00 88.12 95 ALA A CA 1
ATOM 776 C C . ALA A 1 95 ? -10.835 -2.377 -1.258 1.00 88.12 95 ALA A C 1
ATOM 778 O O . ALA A 1 95 ? -10.392 -2.947 -2.250 1.00 88.12 95 ALA A O 1
ATOM 779 N N . LEU A 1 96 ? -11.161 -3.045 -0.145 1.00 83.94 96 LEU A N 1
ATOM 780 C CA . LEU A 1 96 ? -11.066 -4.504 -0.002 1.00 83.94 96 LEU A CA 1
ATOM 781 C C . LEU A 1 96 ? -12.157 -5.273 -0.766 1.00 83.94 96 LEU A C 1
ATOM 783 O O . LEU A 1 96 ? -11.991 -6.467 -1.015 1.00 83.94 96 LEU A O 1
ATOM 787 N N . GLY A 1 97 ? -13.274 -4.629 -1.121 1.00 85.56 97 GLY A N 1
ATOM 788 C CA . GLY A 1 97 ? -14.346 -5.219 -1.928 1.00 85.56 97 GLY A CA 1
ATOM 789 C C . GLY A 1 97 ? -14.801 -6.597 -1.427 1.00 85.56 97 GLY A C 1
ATOM 790 O O . GLY A 1 97 ? -15.376 -6.722 -0.348 1.00 85.56 97 GLY A O 1
ATOM 791 N N . ARG A 1 98 ? -14.522 -7.650 -2.207 1.00 81.62 98 ARG A N 1
ATOM 792 C CA . ARG A 1 98 ? -14.902 -9.040 -1.889 1.00 81.62 98 ARG A CA 1
ATOM 793 C C . ARG A 1 98 ? -14.216 -9.599 -0.633 1.00 81.62 98 ARG A C 1
ATOM 795 O O . ARG A 1 98 ? -14.785 -10.474 0.015 1.00 81.62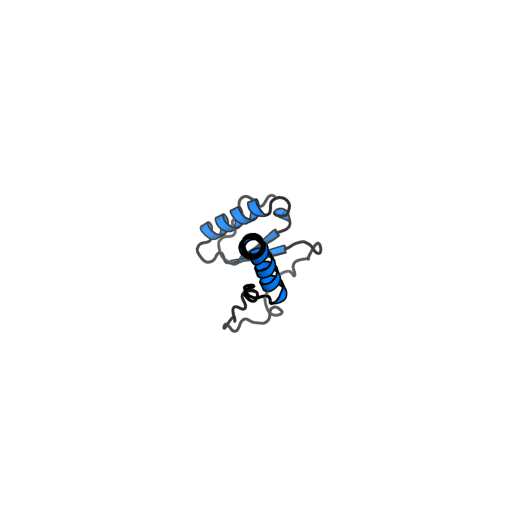 98 ARG A O 1
ATOM 802 N N . ASP A 1 99 ? -13.043 -9.087 -0.265 1.00 80.94 99 ASP A N 1
ATOM 803 C CA . ASP A 1 99 ? -12.297 -9.508 0.928 1.00 80.94 99 ASP A CA 1
ATOM 804 C C . ASP A 1 99 ? -12.606 -8.651 2.173 1.00 80.94 99 ASP A C 1
ATOM 806 O O . ASP A 1 99 ? -12.197 -8.987 3.285 1.00 80.94 99 ASP A O 1
ATOM 810 N N . ALA A 1 100 ? -13.407 -7.589 2.036 1.00 80.75 100 ALA A N 1
ATOM 811 C CA . ALA A 1 100 ? -13.826 -6.716 3.135 1.00 80.75 100 ALA A CA 1
ATOM 812 C C . ALA A 1 100 ? -14.497 -7.408 4.354 1.00 80.75 100 ALA A C 1
ATOM 814 O O . ALA A 1 100 ? -14.274 -6.926 5.480 1.00 80.75 100 ALA A O 1
ATOM 815 N N . PRO A 1 101 ? -15.278 -8.510 4.209 1.00 79.12 101 PRO A N 1
ATOM 816 C CA . PRO A 1 101 ? -15.798 -9.266 5.355 1.00 79.12 101 PRO A CA 1
ATOM 817 C C . PRO A 1 101 ? -14.750 -10.168 6.030 1.00 79.12 101 PRO A C 1
ATOM 819 O O . PRO A 1 101 ? -14.908 -10.487 7.204 1.00 79.12 101 PRO A O 1
ATOM 822 N N . ARG A 1 102 ? -13.652 -10.534 5.349 1.00 78.06 102 ARG A N 1
ATOM 823 C CA . ARG A 1 102 ? -12.561 -11.349 5.928 1.00 78.06 102 ARG A CA 1
ATOM 824 C C . ARG A 1 102 ? -11.661 -10.563 6.886 1.00 78.06 102 ARG A C 1
ATOM 826 O O . ARG A 1 102 ? -10.864 -11.160 7.610 1.00 78.06 102 ARG A O 1
ATOM 833 N N . LEU A 1 103 ? -11.770 -9.233 6.879 1.00 80.62 103 LEU A N 1
ATOM 834 C CA . LEU A 1 103 ? -11.074 -8.348 7.806 1.00 80.62 103 LEU A CA 1
ATOM 835 C C . LEU A 1 103 ? -11.924 -8.116 9.064 1.00 80.62 103 LEU A C 1
ATOM 837 O O . LEU A 1 103 ? -12.775 -7.220 9.106 1.00 80.62 103 LEU A O 1
ATOM 841 N N . LYS A 1 104 ? -11.658 -8.894 10.114 1.00 77.00 104 LYS A N 1
ATOM 842 C CA . LYS A 1 104 ? -12.132 -8.612 11.473 1.00 77.00 104 LYS A CA 1
ATOM 843 C C . LYS A 1 104 ? -11.441 -7.349 11.999 1.00 77.00 104 LYS A C 1
ATOM 845 O O . LYS A 1 104 ? -10.303 -7.040 11.650 1.00 77.00 104 LYS A O 1
ATOM 850 N N . ARG A 1 105 ? -12.163 -6.572 12.806 1.00 77.44 105 ARG A N 1
ATOM 851 C CA . ARG A 1 105 ? -11.740 -5.246 13.285 1.00 77.44 105 ARG A CA 1
ATOM 852 C C . ARG A 1 105 ? -11.899 -5.187 14.800 1.00 77.44 105 ARG A C 1
ATOM 854 O O . ARG A 1 105 ? -13.027 -5.166 15.294 1.00 77.44 105 ARG A O 1
ATOM 861 N N . LEU A 1 106 ? -10.775 -5.189 15.511 1.00 76.50 106 LEU A N 1
ATOM 862 C CA . LEU A 1 106 ? -10.698 -5.025 16.959 1.00 76.50 106 LEU A CA 1
ATOM 863 C C . LEU A 1 106 ? -10.450 -3.547 17.267 1.00 76.50 106 LEU A C 1
ATOM 865 O O . LEU A 1 106 ? -9.561 -2.930 16.688 1.00 76.50 106 LEU A O 1
ATOM 869 N N . ARG A 1 107 ? -11.236 -2.979 18.177 1.00 75.12 107 ARG A N 1
ATOM 870 C CA . ARG A 1 107 ? -11.112 -1.583 18.594 1.00 75.12 107 ARG A CA 1
ATOM 871 C C . ARG A 1 107 ? -10.698 -1.524 20.056 1.00 75.12 107 ARG A C 1
ATOM 873 O O . ARG A 1 107 ? -11.318 -2.188 20.885 1.00 75.12 107 ARG A O 1
ATOM 880 N N . ILE A 1 108 ? -9.695 -0.710 20.345 1.00 77.75 108 ILE A N 1
ATOM 881 C CA . ILE A 1 108 ? -9.181 -0.427 21.683 1.00 77.75 108 ILE A CA 1
ATOM 882 C C . ILE A 1 108 ? -9.644 0.991 22.061 1.00 77.75 108 ILE A C 1
ATOM 884 O O . ILE A 1 108 ? -9.602 1.888 21.222 1.00 77.75 108 ILE A O 1
ATOM 888 N N . GLY A 1 109 ? -10.142 1.175 23.290 1.00 71.56 109 GLY A N 1
ATOM 889 C CA . GLY A 1 109 ? -10.651 2.461 23.793 1.00 71.56 109 GLY A CA 1
ATOM 890 C C . GLY A 1 109 ? -12.010 2.925 23.230 1.00 71.56 109 GLY A C 1
ATOM 891 O O . GLY A 1 109 ? -12.495 2.417 22.217 1.00 71.56 109 GLY A O 1
ATOM 892 N N . GLY A 1 110 ? -12.608 3.918 23.903 1.00 66.75 110 GLY A N 1
ATOM 893 C CA . GLY A 1 110 ? -13.815 4.656 23.486 1.00 66.75 110 GLY A CA 1
ATOM 894 C C . GLY A 1 110 ? -15.170 3.959 23.713 1.00 66.75 110 GLY A C 1
ATOM 895 O O . GLY A 1 110 ? -15.243 2.755 23.961 1.00 66.75 110 GLY A O 1
ATOM 896 N N . ASP A 1 111 ? -16.265 4.710 23.560 1.00 62.72 111 ASP A N 1
ATOM 897 C CA . ASP A 1 111 ? -17.650 4.246 23.786 1.00 62.72 111 ASP A CA 1
ATOM 898 C C . ASP A 1 111 ? -18.072 3.104 22.858 1.00 62.72 111 ASP A C 1
ATOM 900 O O . ASP A 1 111 ? -17.635 3.037 21.713 1.00 62.72 111 ASP A O 1
ATOM 904 N N . SER A 1 112 ? -18.910 2.182 23.331 1.00 63.91 112 SER A N 1
ATOM 905 C CA . SER A 1 112 ? -19.125 0.850 22.731 1.00 63.91 112 SER A CA 1
ATOM 906 C C . SER A 1 112 ? -19.879 0.801 21.388 1.00 63.91 112 SER A C 1
ATOM 908 O O . SER A 1 112 ? -20.105 -0.294 20.866 1.00 63.91 112 SER A O 1
ATOM 910 N N . GLU A 1 113 ? -20.243 1.947 20.810 1.00 66.69 113 GLU A N 1
ATOM 911 C CA . GLU A 1 113 ? -21.132 2.042 19.649 1.00 66.69 113 GLU A CA 1
ATOM 912 C C . GLU A 1 113 ? -20.595 1.301 18.399 1.00 66.69 113 GLU A C 1
ATOM 914 O O . GLU A 1 113 ? -19.489 1.593 17.917 1.00 66.69 113 GLU A O 1
ATOM 919 N N . PRO A 1 114 ? -21.353 0.331 17.840 1.00 63.53 114 PRO A N 1
ATOM 920 C CA . PRO A 1 114 ? -20.938 -0.400 16.649 1.00 63.53 114 PRO A CA 1
ATOM 921 C C . PRO A 1 114 ? -20.842 0.524 15.419 1.00 63.53 114 PRO A C 1
ATOM 923 O O . PRO A 1 114 ? -21.660 1.423 15.237 1.00 63.53 114 PRO A O 1
ATOM 926 N N . PRO A 1 115 ? -19.862 0.316 14.520 1.00 63.38 115 PRO A N 1
ATOM 927 C CA . PRO A 1 115 ? -19.812 1.055 13.264 1.00 63.38 115 PRO A CA 1
ATOM 928 C C . PRO A 1 115 ? -20.932 0.586 1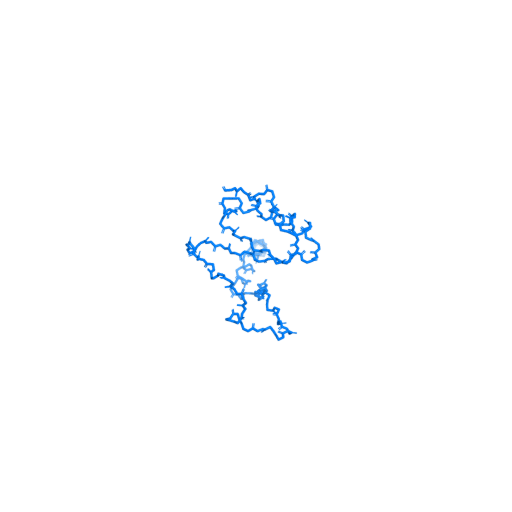2.310 1.00 63.38 115 PRO A C 1
ATOM 930 O O . PRO A 1 115 ? -21.220 -0.613 12.279 1.00 63.38 115 PRO A O 1
ATOM 933 N N . PRO A 1 116 ? -21.496 1.471 11.460 1.00 64.88 116 PRO A N 1
ATOM 934 C CA . PRO A 1 116 ? -22.719 1.229 10.670 1.00 64.88 116 PRO A CA 1
ATOM 935 C C . PRO A 1 116 ? -22.570 0.238 9.492 1.00 64.88 116 PRO A C 1
ATOM 937 O O . PRO A 1 116 ? -23.359 0.242 8.554 1.00 64.88 116 PRO A O 1
ATOM 940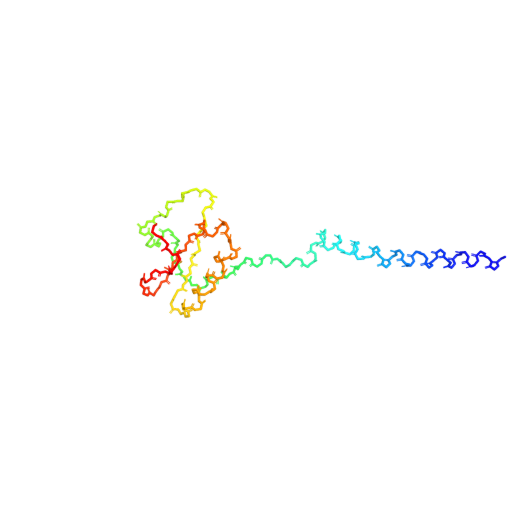 N N . TRP A 1 117 ? -21.536 -0.603 9.517 1.00 63.50 117 TRP A N 1
ATOM 941 C CA . TRP A 1 117 ? -21.288 -1.707 8.581 1.00 63.50 117 TRP A CA 1
ATOM 942 C C . TRP A 1 117 ? -21.061 -3.048 9.303 1.00 63.50 117 TRP A C 1
ATOM 944 O O . TRP A 1 117 ? -20.639 -4.028 8.686 1.00 63.50 117 TRP A O 1
ATOM 954 N N . ARG A 1 118 ? -21.293 -3.101 10.621 1.00 55.88 118 ARG A N 1
ATOM 955 C CA . ARG A 1 118 ? -21.469 -4.352 11.361 1.00 55.88 118 ARG A CA 1
ATOM 956 C C . ARG A 1 118 ? -22.937 -4.756 11.220 1.00 55.88 118 ARG A C 1
ATOM 958 O O . ARG A 1 118 ? -23.761 -4.289 11.993 1.00 55.88 118 ARG A O 1
ATOM 965 N N . GLY A 1 119 ? -23.233 -5.562 10.202 1.00 56.25 119 GLY A N 1
ATOM 966 C CA . GLY A 1 119 ? -24.460 -6.357 10.189 1.00 56.25 119 GLY A CA 1
ATOM 967 C C . GLY A 1 119 ? -24.388 -7.465 11.241 1.00 56.25 119 GLY A C 1
ATOM 968 O O . GLY A 1 119 ? -23.283 -7.839 11.657 1.00 56.25 119 GLY A O 1
ATOM 969 N N . ASP A 1 120 ? -25.562 -7.927 11.656 1.00 38.97 120 ASP A N 1
ATOM 970 C CA . ASP A 1 120 ? -25.775 -8.978 12.657 1.00 38.97 120 ASP A CA 1
ATOM 971 C C . ASP A 1 120 ? -25.572 -10.400 12.087 1.00 38.97 120 ASP A C 1
ATOM 973 O O . ASP A 1 120 ? -25.876 -10.610 10.888 1.00 38.97 120 ASP A O 1
#

Radius of gyration: 28.45 Å; chains: 1; bounding box: 62×32×81 Å

pLDDT: mean 73.45, std 14.87, range [38.97, 96.88]

Secondary structure (DSSP, 8-state):
-HHHHHHHHHHHHHHHHHHHHHHHHHHHHHHHHS-TT------------S-PPPTTTS--SS-----STT-EEEEEE-SSSHHHHHHHHHHHHHHHGGGGGGEEEEEESS--PPPTT---

Foldseek 3Di:
DVVVVVVVVVVVVVVVVVCVVVVVVVVVVVCVVVVPPVPDDPPPPPVPPDPDPDPVPPPCVDDPPPPDPQAAEAEDECQPPNVVVLVVLVVVLVVCPVCSVSYHYHYDDDDPDDRPPDDD